Protein AF-A0A2H1FHL1-F1 (afdb_monomer_lite)

pLDDT: mean 87.0, std 11.67, range [35.16, 95.19]

Structure (mmCIF, N/CA/C/O backbone):
data_AF-A0A2H1FHL1-F1
#
_entry.id   AF-A0A2H1FHL1-F1
#
loop_
_atom_site.group_PDB
_atom_site.id
_atom_site.type_symbol
_atom_site.label_atom_id
_atom_site.label_alt_id
_atom_site.label_comp_id
_atom_site.label_asym_id
_atom_site.label_entity_id
_atom_site.label_seq_id
_atom_site.pdbx_PDB_ins_code
_atom_site.Cartn_x
_atom_site.Cartn_y
_atom_site.Cartn_z
_atom_site.occupancy
_atom_site.B_iso_or_equiv
_atom_site.auth_seq_id
_atom_site.auth_comp_id
_atom_site.auth_asym_id
_atom_site.auth_atom_id
_atom_site.pdbx_PDB_model_num
ATOM 1 N N . MET A 1 1 ? 1.912 6.589 -14.939 1.00 79.69 1 MET A N 1
ATOM 2 C CA . MET A 1 1 ? 1.086 6.595 -13.713 1.00 79.69 1 MET A CA 1
ATOM 3 C C . MET A 1 1 ? 0.436 5.231 -13.588 1.00 79.69 1 MET A C 1
ATOM 5 O O . MET A 1 1 ? -0.163 4.774 -14.558 1.00 79.69 1 MET A O 1
ATOM 9 N N . TRP A 1 2 ? 0.613 4.561 -12.454 1.00 86.12 2 TRP A N 1
ATOM 10 C CA . TRP A 1 2 ? 0.117 3.200 -12.249 1.00 86.12 2 TRP A CA 1
ATOM 11 C C . TRP A 1 2 ? -1.389 3.189 -11.990 1.00 86.12 2 TRP A C 1
ATOM 13 O O . TRP A 1 2 ? -1.929 4.083 -11.336 1.00 86.12 2 TRP A O 1
ATOM 23 N N . SER A 1 3 ? -2.075 2.164 -12.494 1.00 88.12 3 SER A N 1
ATOM 24 C CA . SER A 1 3 ? -3.472 1.919 -12.138 1.00 88.12 3 SER A CA 1
ATOM 25 C C . SER A 1 3 ? -3.511 1.101 -10.852 1.00 88.12 3 SER A C 1
ATOM 27 O O . SER A 1 3 ? -2.991 -0.010 -10.811 1.00 88.12 3 SER A O 1
ATOM 29 N N . VAL A 1 4 ? -4.108 1.658 -9.798 1.00 90.00 4 VAL A N 1
ATOM 30 C CA . VAL A 1 4 ? -4.255 0.978 -8.506 1.00 90.00 4 VAL A CA 1
ATOM 31 C C . VAL A 1 4 ? -5.704 0.547 -8.350 1.00 90.00 4 VAL A C 1
ATOM 33 O O . VAL A 1 4 ? -6.605 1.388 -8.349 1.00 90.00 4 VAL A O 1
ATOM 36 N N . GLN A 1 5 ? -5.922 -0.759 -8.218 1.00 88.81 5 GLN A N 1
ATOM 37 C CA . GLN A 1 5 ? -7.244 -1.355 -8.067 1.00 88.81 5 GLN A CA 1
ATOM 38 C C . GLN A 1 5 ? -7.281 -2.279 -6.845 1.00 88.81 5 GLN A C 1
ATOM 40 O O . GLN A 1 5 ? -6.276 -2.921 -6.526 1.00 88.81 5 GLN A O 1
ATOM 45 N N . PRO A 1 6 ? -8.417 -2.345 -6.130 1.00 87.12 6 PRO A N 1
ATOM 46 C CA . PRO A 1 6 ? -8.607 -3.356 -5.104 1.00 87.12 6 PRO A CA 1
ATOM 47 C C . PRO A 1 6 ? -8.568 -4.752 -5.735 1.00 87.12 6 PRO A C 1
ATOM 49 O O . PRO A 1 6 ? -9.138 -4.977 -6.798 1.00 87.12 6 PRO A O 1
ATOM 52 N N . VAL A 1 7 ? -7.916 -5.696 -5.056 1.00 81.62 7 VAL A N 1
ATOM 53 C CA . VAL A 1 7 ? -7.870 -7.106 -5.486 1.00 81.62 7 VAL A CA 1
ATOM 54 C C . VAL A 1 7 ? -9.239 -7.777 -5.350 1.00 81.62 7 VAL A C 1
ATOM 56 O O . VAL A 1 7 ? -9.559 -8.696 -6.095 1.00 81.62 7 VAL A O 1
ATOM 59 N N . ASP A 1 8 ? -10.037 -7.328 -4.382 1.00 82.12 8 ASP A N 1
ATOM 60 C CA . ASP A 1 8 ? -11.354 -7.875 -4.084 1.00 82.12 8 ASP A CA 1
ATOM 61 C C . ASP A 1 8 ? -12.318 -6.786 -3.577 1.00 82.12 8 ASP A C 1
ATOM 63 O O . ASP A 1 8 ? -11.906 -5.734 -3.078 1.00 82.12 8 ASP A O 1
ATOM 67 N N . ASP A 1 9 ? -13.621 -7.075 -3.619 1.00 80.94 9 ASP A N 1
ATOM 68 C CA . ASP A 1 9 ? -14.682 -6.175 -3.134 1.00 80.94 9 ASP A CA 1
ATOM 69 C C . ASP A 1 9 ? -14.747 -6.069 -1.596 1.00 80.94 9 ASP A C 1
ATOM 71 O O . ASP A 1 9 ? -15.638 -5.438 -1.012 1.00 80.94 9 ASP A O 1
ATOM 75 N N . THR A 1 10 ? -13.835 -6.733 -0.880 1.00 83.06 10 THR A N 1
ATOM 76 C CA . THR A 1 10 ? -13.790 -6.704 0.584 1.00 83.06 10 THR A CA 1
ATOM 77 C C . THR A 1 10 ? -12.982 -5.528 1.109 1.00 83.06 10 THR A C 1
ATOM 79 O O . THR A 1 10 ? -13.109 -5.212 2.297 1.00 83.06 10 THR A O 1
ATOM 82 N N . LEU A 1 11 ? -12.185 -4.859 0.268 1.00 82.19 11 LEU A N 1
ATOM 83 C CA . LEU A 1 11 ? -11.352 -3.736 0.695 1.00 82.19 11 LEU A CA 1
ATOM 84 C C . LEU A 1 11 ? -12.196 -2.597 1.280 1.00 82.19 11 LEU A C 1
ATOM 86 O O . LEU A 1 11 ? -11.923 -2.155 2.395 1.00 82.19 11 LEU A O 1
ATOM 90 N N . ASP A 1 12 ? -13.289 -2.212 0.619 1.00 80.31 12 ASP A N 1
ATOM 91 C CA . ASP A 1 12 ? -14.240 -1.222 1.138 1.00 80.31 12 ASP A CA 1
ATOM 92 C C . ASP A 1 12 ? -14.857 -1.640 2.474 1.00 80.31 12 ASP A C 1
ATOM 94 O O . ASP A 1 12 ? -14.969 -0.839 3.407 1.00 80.31 12 ASP A O 1
ATOM 98 N N . LYS A 1 13 ? -15.226 -2.920 2.612 1.00 84.69 13 LYS A N 1
ATOM 99 C CA . LYS A 1 13 ? -15.763 -3.457 3.873 1.00 84.69 13 LYS A CA 1
ATOM 100 C C . LYS A 1 13 ? -14.719 -3.386 4.988 1.00 84.69 13 LYS A C 1
ATOM 102 O O . LYS A 1 13 ? -15.063 -3.036 6.117 1.00 84.69 13 LYS A O 1
ATOM 107 N N . LYS A 1 14 ? -13.452 -3.692 4.692 1.00 83.81 14 LYS A N 1
ATOM 108 C CA . LYS A 1 14 ? -12.335 -3.597 5.644 1.00 83.81 14 LYS A CA 1
ATOM 109 C C . LYS A 1 14 ? -12.083 -2.141 6.035 1.00 83.81 14 LYS A C 1
ATOM 111 O O . LYS A 1 14 ? -12.073 -1.840 7.224 1.00 83.81 14 LYS A O 1
ATOM 116 N N . LEU A 1 15 ? -11.984 -1.224 5.073 1.00 83.94 15 LEU A N 1
ATOM 117 C CA . LEU A 1 15 ? -11.790 0.207 5.334 1.00 83.94 15 LEU A CA 1
ATOM 118 C C . LEU A 1 15 ? -12.926 0.799 6.182 1.00 83.94 15 LEU A C 1
ATOM 120 O O . LEU A 1 15 ? -12.656 1.537 7.128 1.00 83.94 15 LEU A O 1
ATOM 124 N N . LYS A 1 16 ? -14.184 0.403 5.936 1.00 85.81 16 LYS A N 1
ATOM 125 C CA . LYS A 1 16 ? -15.333 0.798 6.772 1.00 85.81 16 LYS A CA 1
ATOM 126 C C . LYS A 1 16 ? -15.201 0.342 8.227 1.00 85.81 16 LYS A C 1
ATOM 128 O O . LYS A 1 16 ? -15.584 1.096 9.122 1.00 85.81 16 LYS A O 1
ATOM 133 N N . LYS A 1 17 ? -14.640 -0.846 8.492 1.00 87.12 17 LYS A N 1
ATOM 134 C CA . LYS A 1 17 ? -14.362 -1.313 9.868 1.00 87.12 17 LYS A CA 1
ATOM 135 C C . LYS A 1 17 ? -13.314 -0.447 10.564 1.00 87.12 17 LYS A C 1
ATOM 137 O O . LYS A 1 17 ? -13.400 -0.234 11.768 1.00 87.12 17 LYS A O 1
ATOM 142 N N . PHE A 1 18 ? -12.371 0.100 9.804 1.00 86.81 18 PHE A N 1
ATOM 143 C CA . PHE A 1 18 ? -11.323 0.976 10.316 1.00 86.81 18 PHE A CA 1
ATOM 144 C C . PHE A 1 18 ? -11.689 2.465 10.296 1.00 86.81 18 PHE A C 1
ATOM 146 O O . PHE A 1 18 ? -10.814 3.282 10.5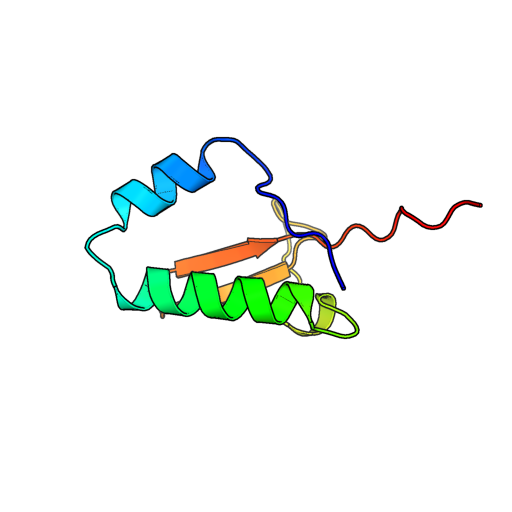58 1.00 86.81 18 PHE A O 1
ATOM 153 N N . LYS A 1 19 ? -12.958 2.839 10.052 1.00 82.81 19 LYS A N 1
ATOM 154 C CA . LYS A 1 19 ? -13.406 4.247 9.956 1.00 82.81 19 LYS A CA 1
ATOM 155 C C . LYS A 1 19 ? -12.985 5.128 11.143 1.00 82.81 19 LYS A C 1
ATOM 157 O O . LYS A 1 19 ? -12.756 6.321 10.977 1.00 82.81 19 LYS A O 1
ATOM 162 N N . SER A 1 20 ? -12.873 4.543 12.336 1.00 86.38 20 SER A N 1
ATOM 163 C CA . SER A 1 20 ? -12.464 5.246 13.559 1.00 86.38 20 SER A CA 1
ATOM 164 C C . SER A 1 20 ? -10.940 5.386 13.694 1.00 86.38 20 SER A C 1
ATOM 166 O O . SER A 1 20 ? -10.464 6.198 14.479 1.00 86.38 20 SER A O 1
ATOM 168 N N . ASN A 1 21 ? -10.159 4.630 12.919 1.00 89.56 21 ASN A N 1
ATOM 169 C CA . ASN A 1 21 ? -8.699 4.682 12.892 1.00 89.56 21 ASN A CA 1
ATOM 170 C C . ASN A 1 21 ? -8.224 5.667 11.811 1.00 89.56 21 ASN A C 1
ATOM 172 O O . ASN A 1 21 ? -7.758 5.283 10.736 1.00 89.56 21 ASN A O 1
ATOM 176 N N . GLN A 1 22 ? -8.362 6.960 12.109 1.00 89.56 22 GLN A N 1
ATOM 177 C CA . GLN A 1 22 ? -7.984 8.050 11.203 1.00 89.56 22 GLN A CA 1
ATOM 178 C C . GLN A 1 22 ? -6.527 7.968 10.699 1.00 89.56 22 GLN A C 1
ATOM 180 O O . GLN A 1 22 ? -6.323 8.160 9.497 1.00 89.56 22 GLN A O 1
ATOM 185 N N . PRO A 1 23 ? -5.517 7.622 11.531 1.00 91.69 23 PRO A N 1
ATOM 186 C CA . PRO A 1 23 ? -4.141 7.460 11.057 1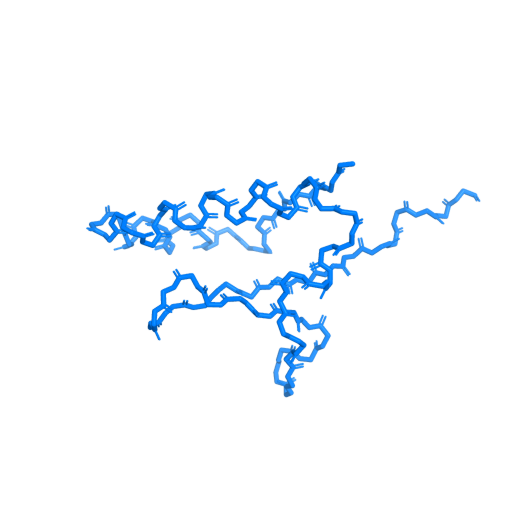.00 91.69 23 PRO A CA 1
ATOM 187 C C . PRO A 1 23 ? -3.995 6.397 9.967 1.00 91.69 23 PRO A C 1
ATOM 189 O O . PRO A 1 23 ? -3.324 6.633 8.965 1.00 91.69 23 PRO A O 1
ATOM 192 N N . LEU A 1 24 ? -4.657 5.246 10.124 1.00 91.62 24 LEU A N 1
ATOM 193 C CA . LEU A 1 24 ? -4.611 4.175 9.131 1.00 91.62 24 LEU A CA 1
ATOM 194 C C . LEU A 1 24 ? -5.217 4.621 7.797 1.00 91.62 24 LEU A C 1
ATOM 196 O O . LEU A 1 24 ? -4.619 4.389 6.752 1.00 91.62 24 LEU A O 1
ATOM 200 N N . ILE A 1 25 ? -6.373 5.288 7.828 1.00 91.06 25 ILE A N 1
ATOM 201 C CA . ILE A 1 25 ? -7.048 5.774 6.613 1.00 91.06 25 ILE A CA 1
ATOM 202 C C . ILE A 1 25 ? -6.195 6.827 5.905 1.00 91.06 25 ILE A C 1
ATOM 204 O O . ILE A 1 25 ? -6.076 6.801 4.680 1.00 91.06 25 ILE A O 1
ATOM 208 N N . LYS A 1 26 ? -5.593 7.748 6.666 1.00 92.94 26 LYS A N 1
ATOM 209 C CA . LYS A 1 26 ? -4.706 8.777 6.119 1.00 92.94 26 LYS A CA 1
ATOM 210 C C . LYS A 1 26 ? -3.491 8.142 5.444 1.00 92.94 26 LYS A C 1
ATOM 212 O O . LYS A 1 26 ? -3.236 8.435 4.280 1.00 92.94 26 LYS A O 1
ATOM 217 N N . ASN A 1 27 ? -2.794 7.244 6.139 1.00 94.69 27 ASN A N 1
ATOM 218 C CA . ASN A 1 27 ? -1.604 6.581 5.606 1.00 94.69 27 ASN A CA 1
ATOM 219 C C . ASN A 1 27 ? -1.941 5.675 4.419 1.00 94.69 27 ASN A C 1
ATOM 221 O O . ASN A 1 27 ? -1.182 5.635 3.460 1.00 94.69 27 ASN A O 1
ATOM 225 N N . TYR A 1 28 ? -3.101 5.013 4.439 1.00 92.88 28 TYR A N 1
ATOM 226 C CA . TYR A 1 28 ? -3.613 4.271 3.291 1.00 92.88 28 TYR A CA 1
ATOM 227 C C . TYR A 1 28 ? -3.764 5.180 2.067 1.00 92.88 28 TYR A C 1
ATOM 229 O O . TYR A 1 28 ? -3.183 4.894 1.029 1.00 92.88 28 TYR A O 1
ATOM 237 N N . LYS A 1 29 ? -4.492 6.300 2.186 1.00 92.38 29 LYS A N 1
ATOM 238 C CA . LYS A 1 29 ? -4.705 7.225 1.060 1.00 92.38 29 LYS A CA 1
ATOM 239 C C . LYS A 1 29 ? -3.390 7.786 0.520 1.00 92.38 29 LYS A C 1
ATOM 241 O O . LYS A 1 29 ? -3.205 7.795 -0.689 1.00 92.38 29 LYS A O 1
ATOM 246 N N . LEU A 1 30 ? -2.485 8.208 1.407 1.00 94.75 30 LEU A N 1
ATOM 247 C CA . LEU A 1 30 ? -1.162 8.703 1.015 1.00 94.75 30 LEU A CA 1
ATOM 248 C C . LEU A 1 30 ? -0.376 7.641 0.246 1.00 94.75 30 LEU A C 1
ATOM 250 O O . LEU A 1 30 ? 0.163 7.928 -0.816 1.00 94.75 30 LEU A O 1
ATOM 254 N N . PHE A 1 31 ? -0.375 6.405 0.741 1.00 94.75 31 PHE A N 1
ATOM 255 C CA . PHE A 1 31 ? 0.351 5.321 0.097 1.00 94.75 31 PHE A CA 1
ATOM 256 C C . PHE A 1 31 ? -0.252 4.919 -1.256 1.00 94.75 31 PHE A C 1
ATOM 258 O O . PHE A 1 31 ? 0.485 4.608 -2.182 1.00 94.75 31 PHE A O 1
ATOM 265 N N . ILE A 1 32 ? -1.580 4.975 -1.419 1.00 93.06 32 ILE A N 1
ATOM 266 C CA . ILE A 1 32 ? -2.219 4.758 -2.727 1.00 93.06 32 ILE A CA 1
ATOM 267 C C . ILE A 1 32 ? -1.777 5.814 -3.746 1.00 93.06 32 ILE A C 1
ATOM 269 O O . ILE A 1 32 ? -1.532 5.473 -4.900 1.00 93.06 32 ILE A O 1
ATOM 273 N N . GLU A 1 33 ? -1.663 7.080 -3.342 1.00 93.62 33 GLU A N 1
ATOM 274 C CA . GLU A 1 33 ? -1.159 8.130 -4.233 1.00 93.62 33 GLU A CA 1
ATOM 275 C C . GLU A 1 33 ? 0.323 7.922 -4.571 1.00 93.62 33 GLU A C 1
ATOM 277 O O . GLU A 1 33 ? 0.69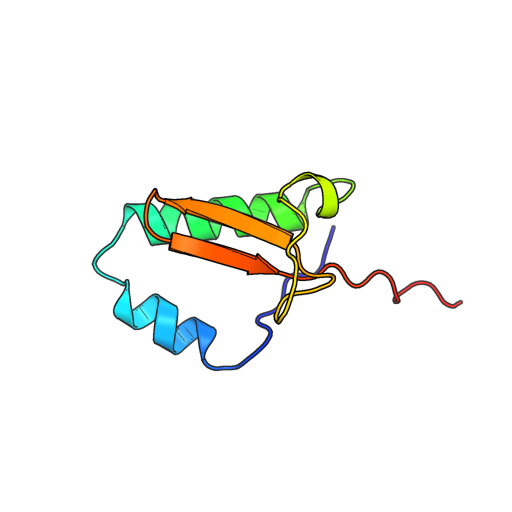8 8.049 -5.733 1.00 93.62 33 GLU A O 1
ATOM 282 N N . GLU A 1 34 ? 1.139 7.508 -3.600 1.00 94.06 34 GLU A N 1
ATOM 283 C CA . GLU A 1 34 ? 2.551 7.156 -3.806 1.00 94.06 34 GLU A CA 1
ATOM 284 C C . GLU A 1 34 ? 2.715 5.992 -4.798 1.00 94.06 34 GLU A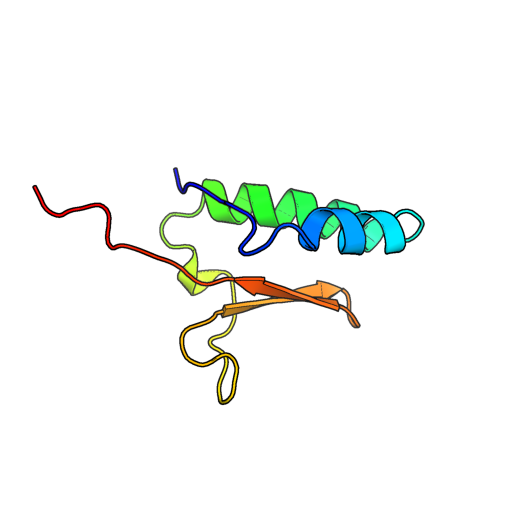 C 1
ATOM 286 O O . GLU A 1 34 ? 3.515 6.074 -5.725 1.00 94.06 34 GLU A O 1
ATOM 291 N N . LEU A 1 35 ? 1.890 4.944 -4.684 1.00 92.50 35 LEU A N 1
ATOM 292 C CA . LEU A 1 35 ? 1.876 3.823 -5.631 1.00 92.50 35 LEU A CA 1
ATOM 293 C C . LEU A 1 35 ? 1.540 4.268 -7.063 1.00 92.50 35 LEU A C 1
ATOM 295 O O . LEU A 1 35 ? 2.075 3.713 -8.018 1.00 92.50 35 LEU A O 1
ATOM 299 N N . LYS A 1 36 ? 0.655 5.258 -7.237 1.00 91.69 36 LYS A N 1
ATOM 300 C CA . LYS A 1 36 ? 0.276 5.764 -8.568 1.00 91.69 36 LYS A CA 1
ATOM 301 C C . LYS A 1 36 ? 1.394 6.571 -9.222 1.00 91.69 36 LYS A C 1
ATOM 303 O O . LYS A 1 36 ? 1.529 6.525 -10.450 1.00 91.69 36 LYS A O 1
ATOM 308 N N . THR A 1 37 ? 2.132 7.342 -8.426 1.00 92.75 37 THR A N 1
ATOM 309 C CA . THR A 1 37 ? 3.119 8.321 -8.904 1.00 92.75 37 THR A CA 1
ATOM 310 C C . THR A 1 37 ? 4.552 7.806 -8.901 1.00 92.75 37 THR A C 1
ATOM 312 O O . THR A 1 37 ? 5.386 8.398 -9.582 1.00 92.75 37 THR A O 1
ATOM 315 N N . ALA A 1 38 ? 4.843 6.714 -8.193 1.00 91.44 38 ALA A N 1
ATOM 316 C CA . ALA A 1 38 ? 6.168 6.112 -8.181 1.00 91.44 38 ALA A CA 1
ATOM 317 C C . ALA A 1 38 ? 6.605 5.612 -9.562 1.00 91.44 38 ALA A C 1
ATOM 319 O O . ALA A 1 38 ? 5.799 5.109 -10.347 1.00 91.44 38 ALA A O 1
ATOM 320 N N . ASP A 1 39 ? 7.908 5.726 -9.814 1.00 89.81 39 ASP A N 1
ATOM 321 C CA . ASP A 1 39 ? 8.560 5.199 -11.013 1.00 89.81 39 ASP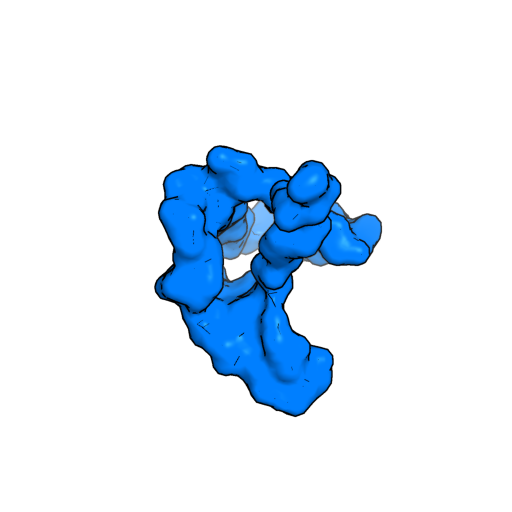 A CA 1
ATOM 322 C C . ASP A 1 39 ? 8.403 3.672 -11.076 1.00 89.81 39 ASP A C 1
ATOM 324 O O . ASP A 1 39 ? 7.781 3.137 -11.994 1.00 89.81 39 ASP A O 1
ATOM 328 N N . ASP A 1 40 ? 8.814 2.989 -10.004 1.00 90.12 40 ASP A N 1
ATOM 329 C CA . ASP A 1 40 ? 8.593 1.560 -9.810 1.00 90.12 40 ASP A CA 1
ATOM 330 C C . ASP A 1 40 ? 8.037 1.273 -8.395 1.00 90.12 40 ASP A C 1
ATOM 332 O O . ASP A 1 40 ? 8.762 1.369 -7.396 1.00 90.12 40 ASP A O 1
ATOM 336 N N . PRO A 1 41 ? 6.749 0.889 -8.282 1.00 91.69 41 PRO A N 1
ATOM 337 C CA . PRO A 1 41 ? 6.085 0.610 -7.015 1.00 91.69 41 PRO A CA 1
ATOM 338 C C . PRO A 1 41 ? 6.714 -0.545 -6.234 1.00 91.69 41 PRO A C 1
ATOM 340 O O . PRO A 1 41 ? 6.503 -0.637 -5.028 1.00 91.69 41 PRO A O 1
ATOM 343 N N . ARG A 1 42 ? 7.507 -1.414 -6.876 1.00 90.81 42 ARG A N 1
ATOM 344 C CA . ARG A 1 42 ? 8.183 -2.542 -6.213 1.00 90.81 42 ARG A CA 1
ATOM 345 C C . ARG A 1 42 ? 9.189 -2.081 -5.156 1.00 90.81 42 ARG A C 1
ATOM 347 O O . ARG A 1 42 ? 9.435 -2.816 -4.205 1.00 90.81 42 ARG A O 1
ATOM 354 N N . PHE A 1 43 ? 9.724 -0.862 -5.275 1.00 92.56 43 PHE A N 1
ATOM 355 C CA . PHE A 1 43 ? 10.648 -0.286 -4.287 1.00 92.56 43 PHE A CA 1
ATOM 356 C C . PHE A 1 43 ? 9.951 0.339 -3.072 1.00 92.56 43 PHE A C 1
ATOM 358 O O . PHE A 1 43 ? 10.612 0.692 -2.097 1.00 92.56 43 PHE A O 1
ATOM 365 N N . LEU A 1 44 ? 8.622 0.478 -3.093 1.00 92.81 44 LEU A N 1
ATOM 366 C CA . LEU A 1 44 ? 7.883 1.135 -2.013 1.00 92.81 44 LEU A CA 1
ATOM 367 C C . LEU A 1 44 ? 7.552 0.204 -0.837 1.00 92.81 44 LEU A C 1
ATOM 369 O O . LEU A 1 44 ? 7.124 0.668 0.227 1.00 92.81 44 LEU A O 1
ATOM 373 N N . GLY A 1 45 ? 7.727 -1.107 -1.007 1.00 91.62 45 GLY A N 1
ATOM 374 C CA . GLY A 1 45 ? 7.407 -2.123 -0.010 1.00 91.62 45 GLY A CA 1
ATOM 375 C C . GLY A 1 45 ? 8.424 -3.255 0.037 1.00 91.62 45 GLY A C 1
ATOM 376 O O . GLY A 1 45 ? 9.351 -3.333 -0.759 1.00 91.62 45 GLY A O 1
ATOM 377 N N . GLU A 1 46 ? 8.228 -4.152 0.995 1.00 93.62 46 GLU A N 1
ATOM 378 C CA . GLU A 1 46 ? 9.077 -5.327 1.168 1.00 93.62 46 GLU A CA 1
ATOM 379 C C . GLU A 1 46 ? 8.461 -6.534 0.475 1.00 93.62 46 GLU A C 1
ATOM 381 O O . GLU A 1 46 ? 7.280 -6.832 0.692 1.00 93.62 46 GLU A O 1
ATOM 386 N N . LEU A 1 47 ? 9.267 -7.265 -0.295 1.00 93.75 47 LEU A N 1
ATOM 387 C CA . LEU A 1 47 ? 8.854 -8.531 -0.890 1.00 93.75 47 LEU A CA 1
ATOM 388 C C . LEU A 1 47 ? 8.435 -9.517 0.210 1.00 93.75 47 LEU A C 1
ATOM 390 O O . LEU A 1 47 ? 9.132 -9.695 1.210 1.00 93.75 47 LEU A O 1
ATOM 394 N N . LYS A 1 48 ? 7.272 -10.146 0.041 1.00 93.19 48 LYS A N 1
ATOM 395 C CA . LYS A 1 48 ? 6.735 -11.123 0.989 1.00 93.19 48 LYS A CA 1
ATOM 396 C C . LYS A 1 48 ? 6.988 -12.554 0.521 1.00 93.19 48 LYS A C 1
ATOM 398 O O . LYS A 1 48 ? 7.159 -12.845 -0.661 1.00 93.19 48 LYS A O 1
ATOM 403 N N . HIS A 1 49 ? 7.009 -13.454 1.500 1.00 91.06 49 HIS A N 1
ATOM 404 C CA . HIS A 1 49 ? 7.254 -14.883 1.324 1.00 91.06 49 HIS A CA 1
ATOM 405 C C . HIS A 1 49 ? 6.001 -15.707 1.673 1.00 91.06 49 HIS A C 1
ATOM 407 O O . HIS A 1 49 ? 5.030 -15.196 2.242 1.00 91.06 49 HIS A O 1
ATOM 413 N N . GLY A 1 50 ? 6.024 -17.004 1.354 1.00 91.06 50 GLY A N 1
ATOM 414 C CA . GLY A 1 50 ? 4.948 -17.940 1.686 1.00 91.06 50 GLY A CA 1
ATOM 415 C C . GLY A 1 50 ? 3.656 -17.644 0.921 1.00 91.06 50 GLY A C 1
ATOM 416 O O . GLY A 1 50 ? 3.674 -17.473 -0.292 1.00 91.06 50 GLY A O 1
ATOM 417 N N . ARG A 1 51 ? 2.522 -17.558 1.629 1.00 88.12 51 ARG A N 1
ATOM 418 C CA . ARG A 1 51 ? 1.193 -17.347 1.016 1.00 88.12 51 ARG A CA 1
ATOM 419 C C . ARG A 1 51 ? 1.090 -16.067 0.172 1.00 88.12 51 ARG A C 1
ATOM 421 O O . ARG A 1 51 ? 0.250 -16.002 -0.716 1.00 88.12 51 ARG A O 1
ATOM 428 N N . PHE A 1 52 ? 1.919 -15.065 0.459 1.00 88.75 52 PHE A N 1
ATOM 429 C CA . PHE A 1 52 ? 1.970 -13.796 -0.271 1.00 88.75 52 PHE A CA 1
ATOM 430 C C . PHE A 1 52 ? 3.241 -13.676 -1.126 1.00 88.75 52 PHE A C 1
ATOM 432 O O . PHE A 1 52 ? 3.763 -12.578 -1.302 1.00 88.75 52 PHE A O 1
ATOM 439 N N . GLN A 1 53 ? 3.772 -14.799 -1.618 1.00 88.50 53 GLN A N 1
ATOM 440 C CA . GLN A 1 53 ? 4.886 -14.798 -2.564 1.00 88.50 53 GLN A CA 1
ATOM 441 C C . GLN A 1 53 ? 4.554 -13.922 -3.783 1.00 88.50 53 GLN A C 1
ATOM 443 O O . GLN A 1 53 ? 3.432 -13.953 -4.282 1.00 88.50 53 GLN A O 1
ATOM 448 N N . ASN A 1 54 ? 5.538 -13.146 -4.248 1.00 88.38 54 ASN A N 1
ATOM 449 C CA . ASN A 1 54 ? 5.416 -12.156 -5.333 1.00 88.38 54 ASN A CA 1
ATOM 450 C C . ASN A 1 54 ? 4.533 -10.935 -5.014 1.00 88.38 54 ASN A C 1
ATOM 452 O O . ASN A 1 54 ? 4.299 -10.101 -5.888 1.00 88.38 54 ASN A O 1
ATOM 456 N N . CYS A 1 55 ? 4.088 -10.787 -3.765 1.00 92.75 55 CYS A N 1
ATOM 457 C CA . CYS A 1 55 ? 3.472 -9.558 -3.283 1.00 92.75 55 CYS A CA 1
ATOM 458 C C . CYS A 1 55 ? 4.475 -8.726 -2.479 1.00 92.75 55 CYS A C 1
ATOM 460 O O . CYS A 1 55 ? 5.440 -9.235 -1.908 1.00 92.75 55 CYS A O 1
ATOM 462 N N . PHE A 1 56 ? 4.183 -7.440 -2.372 1.00 94.88 56 PHE A N 1
ATOM 463 C CA . PHE A 1 56 ? 4.901 -6.464 -1.575 1.00 94.88 56 PHE A CA 1
ATOM 464 C C . PHE A 1 56 ? 4.029 -6.041 -0.398 1.00 94.88 56 PHE A C 1
ATOM 466 O O . PHE A 1 56 ? 2.808 -5.914 -0.515 1.00 94.88 56 PHE A O 1
ATOM 473 N N . GLY A 1 57 ? 4.648 -5.831 0.759 1.00 94.44 57 GLY A N 1
ATOM 474 C CA . GLY A 1 57 ? 3.967 -5.335 1.944 1.00 94.44 57 GLY A CA 1
ATOM 475 C C . GLY A 1 57 ? 4.563 -4.030 2.439 1.00 94.44 57 GLY A C 1
ATOM 476 O O . GLY A 1 57 ? 5.780 -3.900 2.545 1.00 94.44 57 GLY A O 1
ATOM 477 N N . LYS A 1 58 ? 3.696 -3.086 2.802 1.00 95.19 58 LYS A N 1
ATOM 478 C CA . LYS A 1 58 ? 4.073 -1.827 3.446 1.00 95.19 58 LYS A CA 1
ATOM 479 C C . LYS A 1 58 ? 3.311 -1.659 4.748 1.00 95.19 58 LYS A C 1
ATOM 481 O O . LYS A 1 58 ? 2.083 -1.730 4.767 1.00 95.19 58 LYS A O 1
ATOM 486 N N . HIS A 1 59 ? 4.029 -1.383 5.829 1.00 94.38 59 HIS A N 1
ATOM 487 C CA . HIS A 1 59 ? 3.410 -0.980 7.085 1.00 94.38 59 HIS A CA 1
ATOM 488 C C . HIS A 1 59 ? 2.754 0.396 6.928 1.00 94.38 59 HIS A C 1
ATOM 490 O O . HIS A 1 59 ? 3.433 1.389 6.682 1.00 94.38 59 HIS A O 1
ATOM 496 N N . LEU A 1 60 ? 1.431 0.451 7.089 1.00 92.94 60 LEU A N 1
ATOM 497 C CA . LEU A 1 60 ? 0.683 1.708 7.168 1.00 92.94 60 LEU A CA 1
ATOM 498 C C . LEU A 1 60 ? 0.660 2.227 8.606 1.00 92.94 60 LEU A C 1
ATOM 500 O O . LEU A 1 60 ? 0.692 3.430 8.843 1.00 92.94 60 LEU A O 1
ATOM 504 N N . THR A 1 61 ? 0.610 1.314 9.578 1.00 91.69 61 THR A N 1
ATOM 505 C CA . THR A 1 61 ? 0.845 1.596 10.998 1.00 91.69 61 THR A CA 1
ATOM 506 C C . THR A 1 61 ? 1.624 0.440 11.632 1.00 91.69 61 THR A C 1
ATOM 508 O O . THR A 1 61 ? 1.874 -0.576 10.984 1.00 91.69 61 THR A O 1
ATOM 511 N N . LYS A 1 62 ? 1.973 0.550 12.924 1.00 89.88 62 LYS A N 1
ATOM 512 C CA . LYS A 1 62 ? 2.662 -0.528 13.663 1.00 89.88 62 LYS A CA 1
ATOM 513 C C . LYS A 1 62 ? 1.922 -1.873 13.618 1.00 89.88 62 LYS A C 1
ATOM 515 O O . LYS A 1 62 ? 2.561 -2.914 13.650 1.00 89.88 62 LYS A O 1
ATOM 520 N N . SER A 1 63 ? 0.592 -1.850 13.529 1.00 90.69 63 SER A N 1
ATOM 521 C CA . SER A 1 63 ? -0.252 -3.055 13.593 1.00 90.69 63 SER A CA 1
ATOM 522 C C . SER A 1 63 ? -0.896 -3.429 12.259 1.00 90.69 63 SER A C 1
ATOM 524 O O . SER A 1 63 ? -1.542 -4.467 12.173 1.00 90.69 63 SER A O 1
ATOM 526 N N . HIS A 1 64 ? -0.762 -2.594 11.224 1.00 91.19 64 HIS A N 1
ATOM 527 C CA . HIS A 1 64 ? -1.470 -2.787 9.961 1.00 91.19 64 HIS A CA 1
ATOM 528 C C . HIS A 1 64 ? -0.523 -2.613 8.782 1.00 91.19 64 HIS A C 1
ATOM 530 O O . HIS A 1 64 ? 0.164 -1.596 8.669 1.00 91.19 64 HIS A O 1
ATOM 536 N N . SER A 1 65 ? -0.550 -3.588 7.879 1.00 92.12 65 SER A N 1
ATOM 537 C CA . SER A 1 65 ? 0.193 -3.553 6.623 1.00 92.12 65 SER A CA 1
ATOM 538 C C . SER A 1 65 ? -0.760 -3.644 5.444 1.00 92.12 65 SER A C 1
ATOM 540 O O . SER A 1 65 ? -1.742 -4.384 5.497 1.00 92.12 65 SER A O 1
ATOM 542 N N . LEU A 1 66 ? -0.452 -2.910 4.379 1.00 92.19 66 LEU A N 1
ATOM 543 C CA . LEU A 1 66 ? -1.067 -3.102 3.076 1.00 92.19 66 LEU A CA 1
ATOM 544 C C . LEU A 1 66 ? -0.234 -4.106 2.288 1.00 92.19 66 LEU A C 1
ATOM 546 O O . LEU A 1 66 ? 0.984 -3.957 2.210 1.00 92.19 66 LEU A O 1
ATOM 550 N N . ILE A 1 67 ? -0.896 -5.104 1.709 1.00 93.38 67 ILE A N 1
ATOM 551 C CA . ILE A 1 67 ? -0.293 -6.039 0.760 1.00 93.38 67 ILE A CA 1
ATOM 552 C C . ILE A 1 67 ? -0.786 -5.670 -0.635 1.00 93.38 67 ILE A C 1
ATOM 554 O O . ILE A 1 67 ? -1.985 -5.466 -0.824 1.00 93.38 67 ILE A O 1
ATOM 558 N N . TYR A 1 68 ? 0.129 -5.587 -1.590 1.00 93.12 68 TYR A N 1
ATOM 559 C CA . TYR A 1 68 ? -0.159 -5.295 -2.990 1.00 93.12 68 TYR A CA 1
ATOM 560 C C . TYR A 1 68 ? 0.751 -6.134 -3.890 1.00 93.12 68 TYR A C 1
ATOM 562 O O . TYR A 1 68 ? 1.792 -6.611 -3.450 1.00 93.12 68 TYR A O 1
ATOM 570 N N . TYR A 1 69 ? 0.367 -6.332 -5.143 1.00 92.31 69 TYR A N 1
ATOM 571 C CA . TYR A 1 69 ? 1.245 -6.895 -6.167 1.00 92.31 69 TYR A CA 1
ATOM 572 C C . TYR A 1 69 ? 1.360 -5.889 -7.308 1.00 92.31 69 TYR A C 1
ATOM 574 O O . TYR A 1 69 ? 0.481 -5.044 -7.485 1.00 92.31 69 TYR A O 1
ATOM 582 N N . VAL A 1 70 ? 2.467 -5.949 -8.041 1.00 90.69 70 VAL A N 1
ATOM 583 C CA . VAL A 1 70 ? 2.717 -5.077 -9.190 1.00 90.69 70 VAL A CA 1
ATOM 584 C C . VAL A 1 70 ? 2.602 -5.935 -10.434 1.00 90.69 70 VAL A C 1
ATOM 586 O O . VAL A 1 70 ? 3.392 -6.860 -10.616 1.00 90.69 70 VAL A O 1
ATOM 589 N N . ASP A 1 71 ? 1.607 -5.643 -11.262 1.00 87.81 71 ASP A N 1
ATOM 590 C CA . ASP A 1 71 ? 1.434 -6.296 -12.552 1.00 87.81 71 ASP A CA 1
ATOM 591 C C . ASP A 1 71 ? 1.960 -5.387 -13.663 1.00 87.81 71 ASP A C 1
ATOM 593 O O . ASP A 1 71 ? 1.440 -4.293 -13.896 1.00 87.81 71 ASP A O 1
ATOM 597 N N . THR A 1 72 ? 3.018 -5.834 -14.334 1.00 81.25 72 THR A N 1
ATOM 598 C CA . THR A 1 72 ? 3.623 -5.134 -15.470 1.00 81.25 72 THR A CA 1
ATOM 599 C C . THR A 1 72 ? 3.161 -5.695 -16.815 1.00 81.25 72 THR A C 1
ATOM 601 O O . THR A 1 72 ? 3.659 -5.255 -17.846 1.00 81.25 72 THR A O 1
ATOM 604 N N . GLN A 1 73 ? 2.207 -6.638 -16.856 1.00 69.69 73 GLN A N 1
ATOM 605 C CA . GLN A 1 73 ? 1.782 -7.311 -18.093 1.00 69.69 73 GLN A CA 1
ATOM 606 C C . GLN A 1 73 ? 0.966 -6.441 -19.071 1.00 69.69 73 GLN A C 1
ATOM 608 O O . GLN A 1 73 ? 0.452 -6.942 -20.067 1.00 69.69 73 GLN A O 1
ATOM 613 N N . LYS A 1 74 ? 0.910 -5.117 -18.889 1.00 51.53 74 LYS A N 1
ATOM 614 C CA . LYS A 1 74 ? 0.399 -4.173 -19.899 1.00 51.53 74 LYS A CA 1
ATOM 615 C C . LYS A 1 74 ? 1.524 -3.518 -20.701 1.00 51.53 74 LYS A C 1
ATOM 617 O O . LYS A 1 74 ? 1.639 -2.299 -20.733 1.00 51.53 74 LYS A O 1
ATOM 622 N N . GLN A 1 75 ? 2.334 -4.326 -21.373 1.00 43.88 75 GLN A N 1
ATOM 623 C CA . GLN A 1 75 ? 3.084 -3.889 -22.555 1.00 43.88 75 GLN A CA 1
ATOM 624 C C . GLN A 1 75 ? 3.446 -5.107 -23.411 1.00 43.88 75 GLN A C 1
ATOM 626 O O . GLN A 1 75 ? 4.597 -5.492 -23.561 1.00 43.88 75 GLN A O 1
ATOM 631 N N . THR A 1 76 ? 2.421 -5.762 -23.945 1.00 35.16 76 THR A N 1
ATOM 632 C CA . THR A 1 76 ? 2.553 -6.528 -25.187 1.00 35.16 76 THR A CA 1
ATOM 633 C C . THR A 1 76 ? 1.793 -5.745 -26.248 1.00 35.16 76 THR A C 1
ATOM 635 O O . THR A 1 76 ? 0.567 -5.797 -26.313 1.00 35.16 76 THR A O 1
ATOM 638 N N . VAL A 1 77 ? 2.540 -4.930 -26.994 1.00 35.69 77 VAL A N 1
ATOM 639 C CA . VAL A 1 77 ? 2.175 -4.494 -28.346 1.00 35.69 77 VAL A CA 1
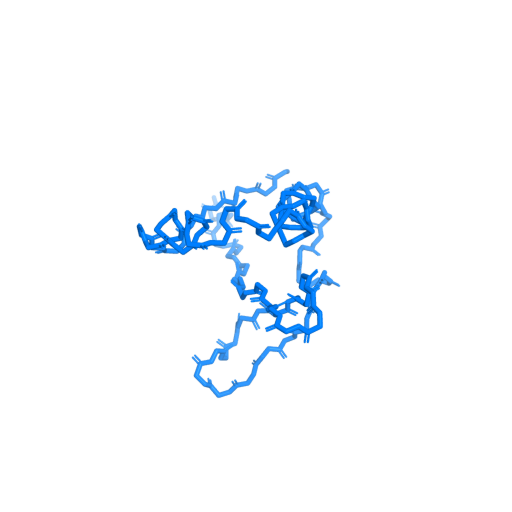ATOM 640 C C . VAL A 1 77 ? 3.169 -5.160 -29.277 1.00 35.69 77 VAL A C 1
ATOM 642 O O . VAL A 1 77 ? 4.372 -5.117 -28.929 1.00 35.69 77 VAL A O 1
#

Sequence (77 aa):
MWSVQPVDDTLDKKLKKFKSNQPLIKNYKLFIEELKTADDPRFLGELKHGRFQNCFGKHLTKSHSLIYYVDTQKQTV

Secondary structure (DSSP, 8-state):
------SSTHHHHHHHHTTT-HHHHHHHHHHHHHHHH-S-GGGGSEEP-GGGTT-EEEEEETTEEEEE---------

Radius of gyration: 13.17 Å; chains: 1; bounding box: 26×27×42 Å

Organism: NCBI:txid1903276

Foldseek 3Di:
DDDDDDPDPCPVVVVVVCVVVVQLVVLVVVVVVCCVPDPDNQVVFCQDDDPLHQWGWDDSDPVDIDIGHDDPPPDDD